Protein AF-A0A7C1LW93-F1 (afdb_monomer_lite)

pLDDT: mean 76.45, std 16.28, range [40.5, 95.38]

Secondary structure (DSSP, 8-state):
-----HHHHHHHHHHHHHHHHHHTGGGTT-EEE-TTT--EEETT-SB-TTT--B----HHHHHHTT-

Sequence (67 aa):
MQDKNPKEYFQQIFKEAVQEIKDNRNHLGKVIACTRCGAKNLGISKHCNICGKIIRYEIESIFKASV

Foldseek 3Di:
DDPDPVVVVVVVVVVVVVVLCVVCVVQQPDWDADPPPRDIDGSSDQADPPPRHGPDDDPVNVVVVVD

Structure (mmCIF, N/CA/C/O backbone):
data_AF-A0A7C1LW93-F1
#
_entry.id   AF-A0A7C1LW93-F1
#
loop_
_atom_site.group_PDB
_atom_site.id
_atom_site.type_symbol
_atom_site.label_atom_id
_atom_site.label_alt_id
_atom_site.label_comp_id
_atom_site.label_asym_id
_atom_site.label_entity_id
_atom_site.label_seq_id
_atom_site.pdbx_PDB_ins_code
_atom_site.Cartn_x
_atom_site.Cartn_y
_atom_site.Cartn_z
_atom_site.occupancy
_atom_site.B_iso_or_equiv
_atom_site.auth_seq_id
_atom_site.auth_comp_id
_atom_site.auth_asym_id
_atom_site.auth_atom_id
_atom_site.pdbx_PDB_model_num
ATOM 1 N N . MET A 1 1 ? -17.708 -9.959 23.296 1.00 51.66 1 MET A N 1
ATOM 2 C CA . MET A 1 1 ? -17.501 -9.136 22.086 1.00 51.66 1 MET A CA 1
ATOM 3 C C . MET A 1 1 ? -17.940 -7.734 22.463 1.00 51.66 1 MET A C 1
ATOM 5 O O . MET A 1 1 ? -19.045 -7.604 22.960 1.00 51.66 1 MET A O 1
ATOM 9 N N . GLN A 1 2 ? -1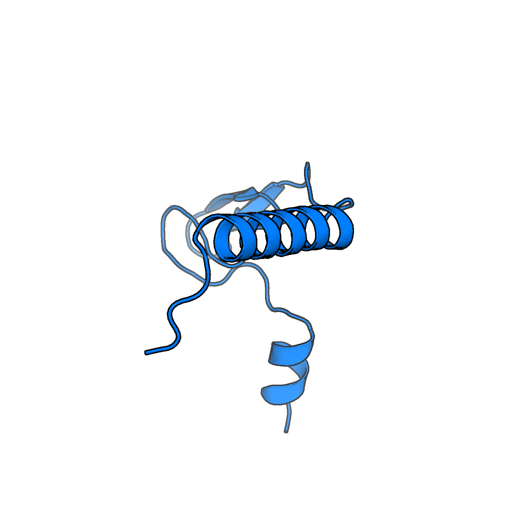7.049 -6.740 22.430 1.00 54.56 2 GLN A N 1
ATOM 10 C CA . GLN A 1 2 ? -17.399 -5.382 22.863 1.00 54.56 2 GLN A CA 1
ATOM 11 C C . GLN A 1 2 ? -18.365 -4.774 21.840 1.00 54.56 2 GLN A C 1
ATOM 13 O O . GLN A 1 2 ? -17.959 -4.534 20.704 1.00 54.56 2 GLN A O 1
ATOM 18 N N . ASP A 1 3 ? -19.615 -4.545 22.249 1.00 58.91 3 ASP A N 1
ATOM 19 C CA . ASP A 1 3 ? -20.605 -3.736 21.532 1.00 58.91 3 ASP A CA 1
ATOM 20 C C . ASP A 1 3 ? -20.110 -2.288 21.462 1.00 58.91 3 ASP A C 1
ATOM 22 O O . ASP A 1 3 ? -20.496 -1.422 22.247 1.00 58.91 3 ASP A O 1
ATOM 26 N N . LYS A 1 4 ? -19.173 -2.015 20.552 1.00 60.50 4 LYS A N 1
ATOM 27 C CA . LYS A 1 4 ? -18.806 -0.642 20.224 1.00 60.50 4 LYS A CA 1
ATOM 28 C C . LYS A 1 4 ? -19.987 -0.024 19.488 1.00 60.50 4 LYS A C 1
ATOM 30 O O . LYS A 1 4 ? -20.440 -0.569 18.481 1.00 60.50 4 LYS A O 1
ATOM 35 N N . ASN A 1 5 ? -20.464 1.121 19.976 1.00 81.25 5 ASN A N 1
ATOM 36 C CA . ASN A 1 5 ? -21.464 1.923 19.281 1.00 81.25 5 ASN A CA 1
ATOM 37 C C . ASN A 1 5 ? -20.998 2.114 17.822 1.00 81.25 5 ASN A C 1
ATOM 39 O O . ASN A 1 5 ? -19.862 2.559 17.619 1.00 81.25 5 ASN A O 1
ATOM 43 N N . PRO A 1 6 ? -21.828 1.809 16.804 1.00 81.31 6 PRO A N 1
ATOM 44 C CA . PRO A 1 6 ? -21.438 1.923 15.400 1.00 81.31 6 PRO A CA 1
ATOM 45 C C . PRO A 1 6 ? -20.777 3.265 15.067 1.00 81.31 6 PRO A C 1
ATOM 47 O O . PRO A 1 6 ? -19.797 3.310 14.327 1.00 81.31 6 PRO A O 1
ATOM 50 N N . LYS A 1 7 ? -21.239 4.361 15.682 1.00 84.69 7 LYS A N 1
ATOM 51 C CA . LYS A 1 7 ? -20.657 5.699 15.520 1.00 84.69 7 LYS A CA 1
ATOM 52 C C . LYS A 1 7 ? -19.200 5.774 15.984 1.00 84.69 7 LYS A C 1
ATOM 54 O O . LYS A 1 7 ? -18.379 6.369 15.292 1.00 84.69 7 LYS A O 1
ATOM 59 N N . GLU A 1 8 ? -18.873 5.190 17.131 1.00 83.56 8 GLU A N 1
ATOM 60 C CA . GLU A 1 8 ? -17.507 5.180 17.670 1.00 83.56 8 GLU A CA 1
ATOM 61 C C . GLU A 1 8 ? -16.585 4.311 16.816 1.00 83.56 8 GLU A C 1
ATOM 63 O O . GLU A 1 8 ? -15.450 4.698 16.540 1.00 83.56 8 GLU A O 1
ATOM 68 N N . TYR A 1 9 ? -17.095 3.177 16.329 1.00 80.38 9 TYR A N 1
ATOM 69 C CA . TYR A 1 9 ? -16.372 2.311 15.402 1.00 80.38 9 TYR A CA 1
ATOM 70 C C . TYR A 1 9 ? -16.028 3.038 14.093 1.00 80.38 9 TYR A C 1
ATOM 72 O O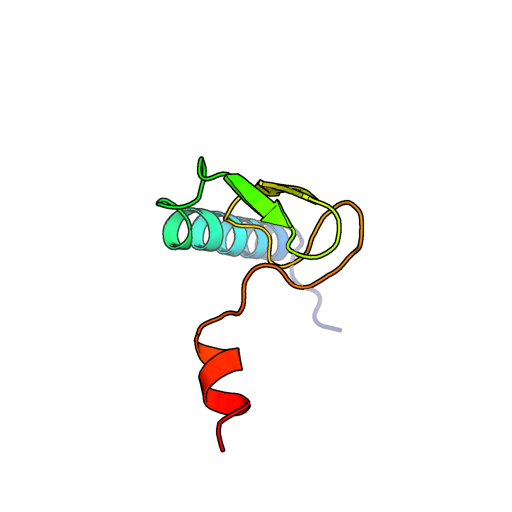 . TYR A 1 9 ? -14.865 3.061 13.688 1.00 80.38 9 TYR A O 1
ATOM 80 N N . PHE A 1 10 ? -16.997 3.724 13.477 1.00 85.06 10 PHE A N 1
ATOM 81 C CA . PHE A 1 10 ? -16.748 4.529 12.277 1.00 85.06 10 PHE A CA 1
ATOM 82 C C . PHE A 1 10 ? -15.768 5.679 12.531 1.00 85.06 10 PHE A C 1
ATOM 84 O O . PHE A 1 10 ? -14.885 5.929 11.711 1.00 85.06 10 PHE A O 1
ATOM 91 N N . GLN A 1 11 ? -15.882 6.369 13.669 1.00 88.56 11 GLN A N 1
ATOM 92 C CA . GLN A 1 11 ? -14.940 7.428 14.040 1.00 88.56 11 GLN A CA 1
ATOM 93 C C . GLN A 1 11 ? -13.516 6.897 14.221 1.00 88.56 11 GLN A C 1
ATOM 95 O O . GLN A 1 11 ? -12.564 7.588 13.857 1.00 88.56 11 GLN A O 1
ATOM 100 N N . GLN A 1 12 ? -13.363 5.692 14.770 1.00 86.75 12 GLN A N 1
ATOM 101 C CA . GLN A 1 12 ? -12.065 5.051 14.932 1.00 86.75 12 GLN A CA 1
ATOM 102 C C . GLN A 1 12 ? -11.445 4.702 13.571 1.00 86.75 12 GLN A C 1
ATOM 104 O O . GLN A 1 12 ? -10.329 5.143 13.302 1.00 86.75 12 GLN A O 1
ATOM 109 N N . ILE A 1 13 ? -12.190 4.035 12.680 1.00 87.12 13 ILE A N 1
ATOM 110 C CA . ILE A 1 13 ? -11.722 3.722 11.316 1.00 87.12 13 ILE A CA 1
ATOM 111 C C . ILE A 1 13 ? -11.312 4.997 10.576 1.00 87.12 13 ILE A C 1
ATOM 113 O O . ILE A 1 13 ? -10.257 5.050 9.947 1.00 87.12 13 ILE A O 1
ATOM 117 N N . PHE A 1 14 ? -12.132 6.047 10.658 1.00 85.75 14 PHE A N 1
ATOM 118 C CA . PHE A 1 14 ? -11.840 7.303 9.976 1.00 85.75 14 PHE A CA 1
ATOM 119 C C . PHE A 1 14 ? -10.554 7.954 10.501 1.00 85.75 14 PHE A C 1
ATOM 121 O O . PHE A 1 14 ? -9.740 8.431 9.713 1.00 85.75 14 PHE A O 1
ATOM 128 N N . LYS A 1 15 ? -10.337 7.950 11.824 1.00 86.44 15 LYS A N 1
ATOM 129 C CA . LYS A 1 15 ? -9.095 8.458 12.428 1.00 86.44 15 LYS A CA 1
ATOM 130 C C . LYS A 1 15 ? -7.873 7.666 11.965 1.00 86.44 15 LYS A C 1
ATOM 132 O O . LYS A 1 15 ? -6.871 8.285 11.615 1.00 86.44 15 LYS A O 1
ATOM 137 N N . GLU A 1 16 ? -7.965 6.339 11.939 1.00 84.06 16 GLU A N 1
ATOM 138 C CA . GLU A 1 16 ? -6.884 5.454 11.488 1.00 84.06 16 GLU A CA 1
ATOM 139 C C . GLU A 1 16 ? -6.539 5.714 10.013 1.00 84.06 16 GLU A C 1
ATOM 141 O O . GLU A 1 16 ? -5.378 5.967 9.693 1.00 84.06 16 GLU A O 1
ATOM 146 N N . ALA A 1 17 ? -7.545 5.799 9.138 1.00 78.62 17 ALA A N 1
ATOM 147 C CA . ALA A 1 17 ? -7.350 6.110 7.721 1.00 78.62 17 ALA A CA 1
ATOM 148 C C . ALA A 1 17 ? -6.711 7.495 7.502 1.00 78.62 17 ALA A C 1
ATOM 150 O O . ALA A 1 17 ? -5.795 7.651 6.693 1.00 78.62 17 ALA A O 1
ATOM 151 N N . VAL A 1 18 ? -7.156 8.520 8.240 1.00 82.69 18 VAL A N 1
ATOM 152 C CA . VAL A 1 18 ? -6.569 9.869 8.161 1.00 82.69 18 VAL A CA 1
ATOM 153 C C . VAL A 1 18 ? -5.117 9.873 8.636 1.00 82.69 18 VAL A C 1
ATOM 155 O O . VAL A 1 18 ? -4.288 10.567 8.043 1.00 82.69 18 VAL A O 1
ATOM 158 N N . GLN A 1 19 ? -4.796 9.124 9.692 1.00 83.19 19 GLN A N 1
ATOM 159 C CA . GLN A 1 19 ? -3.428 9.029 10.193 1.00 83.19 19 GLN A CA 1
ATOM 160 C C . GLN A 1 19 ? -2.516 8.327 9.179 1.00 83.19 19 GLN A C 1
ATOM 162 O O . GLN A 1 19 ? -1.459 8.862 8.852 1.00 83.19 19 GLN A O 1
ATOM 167 N N . GLU A 1 20 ? -2.966 7.225 8.577 1.00 78.69 20 GLU A N 1
ATOM 168 C CA . GLU A 1 20 ? -2.213 6.511 7.540 1.00 78.69 20 GLU A CA 1
ATOM 169 C C . GLU A 1 20 ? -1.908 7.402 6.321 1.00 78.69 20 GLU A C 1
ATOM 171 O O . GLU A 1 20 ? -0.789 7.389 5.796 1.00 78.69 20 GLU A O 1
ATOM 176 N N . ILE A 1 21 ? -2.871 8.234 5.903 1.00 77.62 21 ILE A N 1
ATOM 177 C CA . ILE A 1 21 ? -2.690 9.229 4.833 1.00 77.62 21 ILE A CA 1
ATOM 178 C C . ILE A 1 21 ? -1.624 10.263 5.217 1.00 77.62 21 ILE A C 1
ATOM 180 O O . ILE A 1 21 ? -0.790 10.621 4.381 1.00 77.62 21 ILE A O 1
ATOM 184 N N . LYS A 1 22 ? -1.633 10.757 6.463 1.00 80.25 22 LYS A N 1
ATOM 185 C CA . LYS A 1 22 ? -0.634 11.724 6.948 1.00 80.25 22 LYS A CA 1
ATOM 186 C C . LYS A 1 22 ? 0.766 11.116 6.967 1.00 80.25 22 LYS A C 1
ATOM 188 O O . LYS A 1 22 ? 1.687 11.733 6.430 1.00 80.25 22 LYS A O 1
ATOM 193 N N . ASP A 1 23 ? 0.908 9.909 7.502 1.00 78.88 23 ASP A N 1
ATOM 194 C CA . ASP A 1 23 ? 2.196 9.217 7.628 1.00 78.88 23 ASP A CA 1
ATOM 195 C C . ASP A 1 23 ? 2.796 8.886 6.254 1.00 78.88 23 ASP A C 1
ATOM 197 O O . ASP A 1 23 ? 4.012 8.900 6.054 1.00 78.88 23 ASP A O 1
ATOM 201 N N . ASN A 1 24 ? 1.937 8.666 5.257 1.00 70.81 24 ASN A N 1
ATOM 202 C CA . ASN A 1 24 ? 2.338 8.351 3.893 1.00 70.81 24 ASN A CA 1
ATOM 203 C C . ASN A 1 24 ? 2.238 9.530 2.918 1.00 70.81 24 ASN A C 1
ATOM 205 O O . ASN A 1 24 ? 2.365 9.320 1.709 1.00 70.81 24 ASN A O 1
ATOM 209 N N . ARG A 1 25 ? 2.070 10.772 3.393 1.00 71.38 25 ARG A N 1
ATOM 210 C CA . ARG A 1 25 ? 1.822 11.948 2.536 1.00 71.38 25 ARG A CA 1
ATOM 211 C C . ARG A 1 25 ? 2.854 12.115 1.416 1.00 71.38 25 ARG A C 1
ATOM 213 O O . ARG A 1 25 ? 2.492 12.398 0.278 1.00 71.38 25 ARG A O 1
ATOM 220 N N . ASN A 1 26 ? 4.126 11.842 1.708 1.00 69.31 26 ASN A N 1
ATOM 221 C CA . ASN A 1 26 ? 5.237 11.927 0.747 1.00 69.31 26 ASN A CA 1
ATOM 222 C C . ASN A 1 26 ? 5.283 10.770 -0.272 1.00 69.31 26 ASN A C 1
ATOM 224 O O . ASN A 1 26 ? 6.119 10.768 -1.179 1.00 69.31 26 ASN A O 1
ATOM 228 N N . HIS A 1 27 ? 4.422 9.767 -0.109 1.00 67.38 27 HIS A N 1
ATOM 229 C CA . HIS A 1 27 ? 4.334 8.564 -0.935 1.00 67.38 27 HIS A CA 1
ATOM 230 C C . HIS A 1 27 ? 3.010 8.463 -1.708 1.00 67.38 27 HIS A C 1
ATOM 232 O O . HIS A 1 27 ? 2.923 7.624 -2.603 1.00 67.38 27 HIS A O 1
ATOM 238 N N . LEU A 1 28 ? 2.031 9.342 -1.442 1.00 63.56 28 LEU A N 1
ATOM 239 C CA . LEU A 1 28 ? 0.684 9.338 -2.044 1.00 63.56 28 LEU A CA 1
ATOM 240 C C . LEU A 1 28 ? 0.643 9.519 -3.574 1.00 63.56 28 LEU A C 1
ATOM 242 O O . LEU A 1 28 ? -0.395 9.288 -4.180 1.00 63.56 28 LEU A O 1
ATOM 246 N N . GLY A 1 29 ? 1.756 9.877 -4.217 1.00 68.06 29 GLY A N 1
ATOM 247 C CA . GLY A 1 29 ? 1.878 9.929 -5.682 1.00 68.06 29 GLY A CA 1
ATOM 248 C C . GLY A 1 29 ? 3.080 9.168 -6.240 1.00 68.06 29 GLY A C 1
ATOM 249 O O . GLY A 1 29 ? 3.340 9.219 -7.439 1.00 68.06 29 GLY A O 1
ATOM 250 N N . LYS A 1 30 ? 3.853 8.482 -5.388 1.00 78.88 30 LYS A N 1
ATOM 251 C CA . LYS A 1 30 ? 5.031 7.734 -5.840 1.00 78.88 30 LYS A CA 1
ATOM 252 C C . LYS A 1 30 ? 4.585 6.407 -6.435 1.00 78.88 30 LYS A C 1
ATOM 254 O O . LYS A 1 30 ? 3.734 5.733 -5.864 1.00 78.88 30 LYS A O 1
ATOM 259 N N . VAL A 1 31 ? 5.195 6.015 -7.548 1.00 84.44 31 VAL A N 1
ATOM 260 C CA . VAL A 1 31 ? 4.993 4.700 -8.161 1.00 84.44 31 VAL A CA 1
ATOM 261 C C . VAL A 1 31 ? 6.264 3.883 -7.983 1.00 84.44 31 VAL A C 1
ATOM 263 O O . VAL A 1 31 ? 7.359 4.372 -8.248 1.00 84.44 31 VAL A O 1
ATOM 266 N N . ILE A 1 32 ? 6.115 2.639 -7.541 1.00 87.69 32 ILE A N 1
ATOM 267 C CA . ILE A 1 32 ? 7.200 1.666 -7.416 1.00 87.69 32 ILE A CA 1
ATOM 268 C C . ILE A 1 32 ? 6.927 0.468 -8.325 1.00 87.69 32 ILE A C 1
ATOM 270 O O . ILE A 1 32 ? 5.781 0.041 -8.490 1.00 87.69 32 ILE A O 1
ATOM 274 N N . ALA A 1 33 ? 7.978 -0.072 -8.935 1.00 89.44 33 ALA A N 1
ATOM 275 C CA . ALA A 1 33 ? 7.882 -1.277 -9.749 1.00 89.44 33 ALA A CA 1
ATOM 276 C C . ALA A 1 33 ? 8.089 -2.522 -8.878 1.00 89.44 33 ALA A C 1
ATOM 278 O O . ALA A 1 33 ? 9.000 -2.579 -8.051 1.00 89.44 33 ALA A O 1
ATOM 279 N N . CYS A 1 34 ? 7.256 -3.543 -9.068 1.00 92.25 34 CYS A N 1
ATOM 280 C CA . CYS A 1 34 ? 7.444 -4.826 -8.408 1.00 92.25 34 CYS A CA 1
ATOM 281 C C . CYS A 1 34 ? 8.703 -5.520 -8.943 1.00 92.25 34 CYS A C 1
ATOM 283 O O . CYS A 1 34 ? 8.794 -5.817 -10.131 1.00 92.25 34 CYS A O 1
ATOM 285 N N . THR A 1 35 ? 9.621 -5.898 -8.055 1.00 89.81 35 THR A N 1
ATOM 286 C CA . THR A 1 35 ? 10.872 -6.589 -8.425 1.00 89.81 35 THR A CA 1
ATOM 287 C C . THR A 1 35 ? 10.684 -8.025 -8.923 1.00 89.81 35 THR A C 1
ATOM 289 O O . THR A 1 35 ? 11.649 -8.646 -9.347 1.00 89.81 35 THR A O 1
ATOM 292 N N . ARG A 1 36 ? 9.470 -8.592 -8.840 1.00 93.62 36 ARG A N 1
ATOM 293 C CA . ARG A 1 36 ? 9.166 -9.951 -9.331 1.00 93.62 36 ARG A CA 1
ATOM 294 C C . ARG A 1 36 ? 8.424 -9.970 -10.659 1.00 93.62 36 ARG A C 1
ATOM 296 O O . ARG A 1 36 ? 8.733 -10.810 -11.487 1.00 93.62 36 ARG A O 1
ATOM 303 N N . CYS A 1 37 ? 7.428 -9.104 -10.837 1.00 95.00 37 CYS A N 1
ATOM 304 C CA . CYS A 1 37 ? 6.563 -9.125 -12.025 1.00 95.00 37 CYS A CA 1
ATOM 305 C C . CYS A 1 37 ? 6.585 -7.821 -12.834 1.00 95.00 37 CYS A C 1
ATOM 307 O O . CYS A 1 37 ? 5.902 -7.729 -13.846 1.00 95.00 37 CYS A O 1
ATOM 309 N N . GLY A 1 38 ? 7.310 -6.792 -12.385 1.00 91.44 38 GLY A N 1
ATOM 310 C CA . GLY A 1 38 ? 7.406 -5.501 -13.074 1.00 91.44 38 GLY A CA 1
ATOM 311 C C . GLY A 1 38 ? 6.176 -4.594 -12.952 1.00 91.44 38 GLY A C 1
ATOM 312 O O . GLY A 1 38 ? 6.230 -3.445 -13.382 1.00 91.44 38 GLY A O 1
ATOM 313 N N . ALA A 1 39 ? 5.080 -5.059 -12.341 1.00 94.38 39 ALA A N 1
ATOM 314 C CA . ALA A 1 39 ? 3.864 -4.263 -12.193 1.00 94.38 39 ALA A CA 1
ATOM 315 C C . ALA A 1 39 ? 4.106 -2.956 -11.418 1.00 94.38 39 ALA A C 1
ATOM 317 O O . ALA A 1 39 ? 4.832 -2.928 -10.417 1.00 94.38 39 ALA A O 1
ATOM 318 N N . LYS A 1 40 ? 3.456 -1.876 -11.861 1.00 91.69 40 LYS A N 1
ATOM 319 C CA . LYS A 1 40 ? 3.487 -0.561 -11.209 1.00 91.69 40 LYS A CA 1
ATOM 320 C C . LYS A 1 40 ? 2.496 -0.530 -10.045 1.00 91.69 40 LYS A C 1
ATOM 322 O O . LYS A 1 40 ? 1.329 -0.861 -10.221 1.00 91.69 40 LYS A O 1
ATOM 327 N N . ASN A 1 41 ? 2.967 -0.126 -8.871 1.00 89.25 41 ASN A N 1
ATOM 328 C CA . ASN A 1 41 ? 2.194 -0.064 -7.631 1.00 89.25 41 ASN A CA 1
ATOM 329 C C . ASN A 1 41 ? 2.347 1.315 -6.987 1.00 89.25 41 ASN A C 1
ATOM 331 O O . ASN A 1 41 ? 3.375 1.971 -7.164 1.00 89.25 41 ASN A O 1
ATOM 335 N N . LEU A 1 42 ? 1.359 1.744 -6.201 1.00 84.38 42 LEU A N 1
ATOM 336 C CA . LEU A 1 42 ? 1.497 2.954 -5.389 1.00 84.38 42 LEU A CA 1
ATOM 337 C C . LEU A 1 42 ? 2.571 2.733 -4.318 1.00 84.38 42 LEU A C 1
ATOM 339 O O . LEU A 1 42 ? 2.628 1.659 -3.723 1.00 84.38 42 LEU A O 1
ATOM 343 N N . GLY A 1 43 ? 3.378 3.749 -4.021 1.00 79.88 43 GLY A N 1
ATOM 344 C CA . GLY A 1 43 ? 4.462 3.693 -3.031 1.00 79.88 43 GLY A CA 1
ATOM 345 C C . GLY A 1 43 ? 3.984 3.499 -1.588 1.00 79.88 43 GLY A C 1
ATOM 346 O O . GLY A 1 43 ? 4.786 3.216 -0.699 1.00 79.88 43 GLY A O 1
ATOM 347 N N . ILE A 1 44 ? 2.678 3.628 -1.353 1.00 81.06 44 ILE A N 1
ATOM 348 C CA . ILE A 1 44 ? 2.020 3.269 -0.091 1.00 81.06 44 ILE A CA 1
ATOM 349 C C . ILE A 1 44 ? 1.736 1.765 0.029 1.00 81.06 44 ILE A C 1
ATOM 351 O O . ILE A 1 44 ? 1.528 1.264 1.127 1.00 81.06 44 ILE A O 1
ATOM 355 N N . SER A 1 45 ? 1.756 1.025 -1.081 1.00 83.94 45 SER A N 1
ATOM 356 C CA . SER A 1 45 ? 1.375 -0.388 -1.100 1.00 83.94 45 SER A CA 1
ATOM 357 C C . SER A 1 45 ? 2.469 -1.242 -0.458 1.00 83.94 45 SER A C 1
ATOM 359 O O . SER A 1 45 ? 3.625 -1.204 -0.882 1.00 83.94 45 SER A O 1
ATOM 361 N N . LYS A 1 46 ? 2.101 -2.058 0.536 1.00 86.19 46 LYS A N 1
ATOM 362 C CA . LYS A 1 46 ? 3.008 -3.046 1.152 1.00 86.19 46 LYS A CA 1
ATOM 363 C C . LYS A 1 46 ? 3.274 -4.237 0.226 1.00 86.19 46 LYS A C 1
ATOM 365 O O . LYS A 1 46 ? 4.392 -4.750 0.165 1.00 86.19 46 LYS A O 1
ATOM 370 N N . HIS A 1 47 ? 2.262 -4.626 -0.548 1.00 91.50 47 HIS A N 1
ATOM 371 C CA . HIS A 1 47 ? 2.283 -5.778 -1.448 1.00 91.50 47 HIS A CA 1
ATOM 372 C C . HIS A 1 47 ? 1.992 -5.363 -2.889 1.00 91.50 47 HIS A C 1
ATOM 374 O O . HIS A 1 47 ? 1.311 -4.370 -3.142 1.00 91.50 47 HIS A O 1
ATOM 380 N N . CYS A 1 48 ? 2.496 -6.149 -3.836 1.00 92.75 48 CYS A N 1
ATOM 381 C CA . CYS A 1 48 ? 2.156 -6.010 -5.240 1.00 92.75 48 CYS A CA 1
ATOM 382 C C . CYS A 1 48 ? 0.707 -6.441 -5.485 1.00 92.75 48 CYS A C 1
ATOM 384 O O . CYS A 1 48 ? 0.341 -7.573 -5.175 1.00 92.75 48 CYS A O 1
ATOM 386 N N . ASN A 1 49 ? -0.074 -5.576 -6.125 1.00 91.12 49 ASN A N 1
ATOM 387 C CA . ASN A 1 49 ? -1.465 -5.839 -6.498 1.00 91.12 49 ASN A CA 1
ATOM 388 C C . ASN A 1 49 ? -1.648 -6.970 -7.530 1.00 91.12 49 ASN A C 1
ATOM 390 O O . ASN A 1 49 ? -2.739 -7.517 -7.623 1.00 91.12 49 ASN A O 1
ATOM 394 N N . ILE A 1 50 ? -0.606 -7.319 -8.295 1.00 95.38 50 ILE A N 1
ATOM 395 C CA . ILE A 1 50 ? -0.654 -8.394 -9.299 1.00 95.38 50 ILE A CA 1
ATOM 396 C C . ILE A 1 50 ? -0.190 -9.735 -8.728 1.00 95.38 50 ILE A C 1
ATOM 398 O O . ILE A 1 50 ? -0.875 -10.739 -8.872 1.00 95.38 50 ILE A O 1
ATOM 402 N N . CYS A 1 51 ? 0.995 -9.783 -8.111 1.00 94.81 51 CYS A N 1
ATOM 403 C CA . CYS A 1 51 ? 1.632 -11.054 -7.732 1.00 94.81 51 CYS A CA 1
ATOM 404 C C . CYS A 1 51 ? 1.726 -11.295 -6.220 1.00 94.81 51 CYS A C 1
ATOM 406 O O . CYS A 1 51 ? 2.338 -12.277 -5.801 1.00 94.81 51 CYS A O 1
ATOM 408 N N . GLY A 1 52 ? 1.221 -10.372 -5.396 1.00 92.00 52 GLY A N 1
ATOM 409 C CA . GLY A 1 52 ? 1.218 -10.481 -3.934 1.00 92.00 52 GLY A CA 1
ATOM 410 C C . GLY A 1 52 ? 2.585 -10.346 -3.253 1.00 92.00 52 GLY A C 1
ATOM 411 O O . GLY A 1 52 ? 2.650 -10.321 -2.028 1.00 92.00 52 GLY A O 1
ATOM 412 N N . LYS A 1 53 ? 3.695 -10.230 -4.000 1.00 91.94 53 LYS A N 1
ATOM 413 C CA . LYS A 1 53 ? 5.035 -10.069 -3.406 1.00 91.94 53 LYS A CA 1
ATOM 414 C C . LYS A 1 53 ? 5.108 -8.788 -2.568 1.00 91.94 53 LYS A C 1
ATOM 416 O O . LYS A 1 53 ? 4.619 -7.750 -3.005 1.00 91.94 53 LYS A O 1
ATOM 421 N N . ILE A 1 54 ? 5.784 -8.847 -1.422 1.00 88.88 54 ILE A N 1
ATOM 422 C CA . ILE A 1 54 ? 6.117 -7.670 -0.608 1.00 88.88 54 ILE A CA 1
ATOM 423 C C . ILE A 1 54 ? 7.009 -6.726 -1.428 1.00 88.88 54 ILE A C 1
ATOM 425 O O . ILE A 1 54 ? 8.036 -7.138 -1.970 1.00 88.88 54 ILE A O 1
ATOM 429 N N . ILE A 1 55 ? 6.599 -5.465 -1.544 1.00 86.06 55 ILE A N 1
ATOM 430 C CA . ILE A 1 55 ? 7.320 -4.421 -2.294 1.00 86.06 55 ILE A CA 1
ATOM 431 C C . ILE A 1 55 ? 7.785 -3.264 -1.408 1.00 86.06 55 ILE A C 1
ATOM 433 O O . ILE A 1 55 ? 8.666 -2.512 -1.816 1.00 86.06 55 ILE A O 1
ATOM 437 N N . ARG A 1 56 ? 7.243 -3.140 -0.193 1.00 75.38 56 ARG A N 1
ATOM 438 C CA . ARG A 1 56 ? 7.711 -2.194 0.819 1.00 75.38 56 ARG A CA 1
ATOM 439 C C . ARG A 1 56 ? 7.829 -2.918 2.153 1.00 75.38 56 ARG A C 1
ATOM 441 O O . ARG A 1 56 ? 6.843 -3.444 2.659 1.00 75.38 56 ARG A O 1
ATOM 448 N N . TYR A 1 57 ? 9.037 -2.925 2.701 1.00 62.81 57 TYR A N 1
ATOM 449 C CA . TYR A 1 57 ? 9.310 -3.398 4.052 1.00 62.81 57 TYR A CA 1
ATOM 450 C C . TYR A 1 57 ? 9.146 -2.206 4.999 1.00 62.81 57 TYR A C 1
ATOM 452 O O . TYR A 1 57 ? 9.755 -1.157 4.782 1.00 62.81 57 TYR A O 1
ATOM 460 N N . GLU A 1 58 ? 8.289 -2.321 6.013 1.00 56.00 58 GLU A N 1
ATOM 461 C CA . GLU A 1 58 ? 8.280 -1.341 7.103 1.00 56.00 58 GLU A CA 1
ATOM 462 C C . GLU A 1 58 ? 9.618 -1.447 7.834 1.00 56.00 58 GLU A C 1
ATOM 464 O O . GLU A 1 58 ? 10.119 -2.551 8.038 1.00 56.00 58 GLU A O 1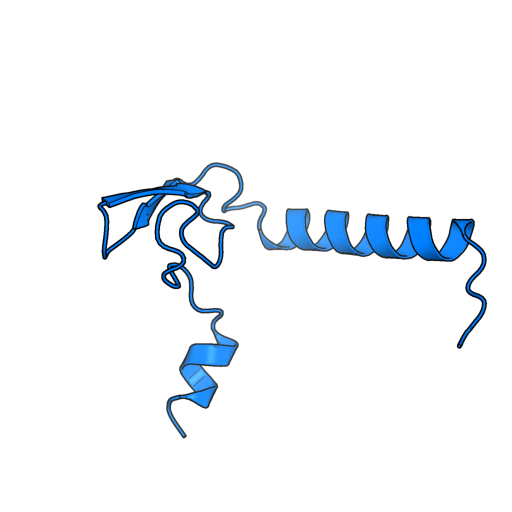
ATOM 469 N N . ILE A 1 59 ? 10.227 -0.320 8.199 1.00 45.19 59 ILE A N 1
ATOM 470 C CA . ILE A 1 59 ? 11.561 -0.289 8.824 1.00 45.19 59 ILE A CA 1
ATOM 471 C C . ILE A 1 59 ? 11.628 -1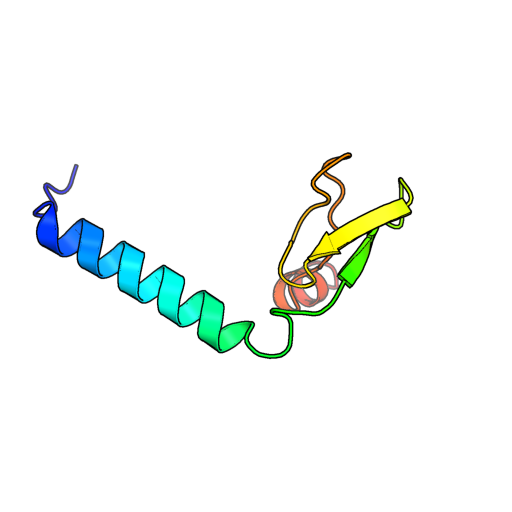.238 10.038 1.00 45.19 59 ILE A C 1
ATOM 473 O O . ILE A 1 59 ? 12.622 -1.938 10.215 1.00 45.19 59 ILE A O 1
ATOM 477 N N . GLU A 1 60 ? 10.534 -1.379 10.793 1.00 44.12 60 GLU A N 1
ATOM 478 C CA . GLU A 1 60 ? 10.418 -2.336 11.903 1.00 44.12 60 GLU A CA 1
ATOM 479 C C . GLU A 1 60 ? 10.650 -3.804 11.500 1.00 44.12 60 GLU A C 1
ATOM 481 O O . GLU A 1 60 ? 11.214 -4.581 12.269 1.00 44.12 60 GLU A O 1
ATOM 486 N N . SER A 1 61 ? 10.257 -4.194 10.285 1.00 47.72 61 SER A N 1
ATOM 487 C CA . SER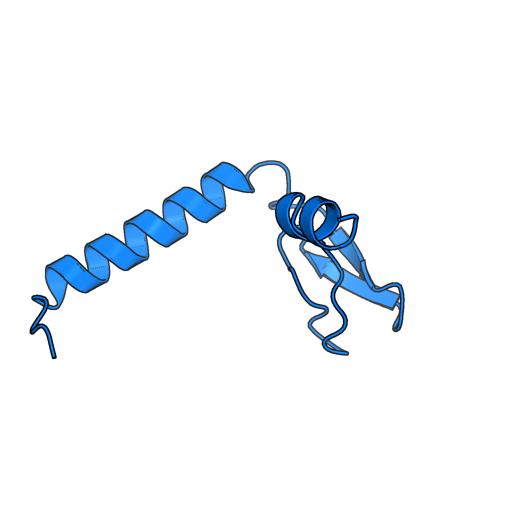 A 1 61 ? 10.455 -5.552 9.762 1.00 47.72 61 SER A CA 1
ATOM 488 C C . SER A 1 61 ? 11.896 -5.829 9.317 1.00 47.72 61 SER A C 1
ATOM 490 O O . SER A 1 61 ? 12.339 -6.971 9.389 1.00 47.72 61 SER A O 1
ATOM 492 N N . ILE A 1 62 ? 12.658 -4.795 8.940 1.00 45.56 62 ILE A N 1
ATOM 493 C CA . ILE A 1 62 ? 14.088 -4.922 8.604 1.00 45.56 62 ILE A CA 1
ATOM 494 C C . ILE A 1 62 ? 14.916 -5.116 9.882 1.00 45.56 62 ILE A C 1
ATOM 496 O O . ILE A 1 62 ? 15.801 -5.971 9.922 1.00 45.56 62 ILE A O 1
ATOM 500 N N . PHE A 1 63 ? 14.587 -4.387 10.954 1.00 40.66 63 PHE A N 1
ATOM 501 C CA . PHE A 1 63 ? 15.283 -4.533 12.235 1.00 40.66 63 PHE A CA 1
ATOM 502 C C . PHE A 1 63 ? 15.003 -5.881 12.914 1.00 40.66 63 PHE A C 1
ATOM 504 O O . PHE A 1 63 ? 15.927 -6.470 13.459 1.00 40.66 63 PHE A O 1
ATOM 511 N N . LYS A 1 64 ? 13.780 -6.428 12.825 1.00 44.00 64 LYS A N 1
ATOM 512 C CA . LYS A 1 64 ? 13.458 -7.754 13.396 1.00 44.00 64 LYS A CA 1
ATOM 513 C C . LYS A 1 64 ? 14.076 -8.940 12.652 1.00 44.00 64 LYS A C 1
ATOM 515 O O . LYS A 1 64 ? 14.240 -9.988 13.256 1.00 44.00 64 LYS A O 1
ATOM 520 N N . ALA A 1 65 ? 14.398 -8.798 11.367 1.00 47.12 65 ALA A N 1
ATOM 521 C CA . ALA A 1 65 ? 15.073 -9.848 10.598 1.00 47.12 65 ALA A CA 1
ATOM 522 C C . ALA A 1 65 ? 16.603 -9.849 10.786 1.00 47.12 65 ALA A C 1
ATOM 524 O O . ALA A 1 65 ? 17.280 -10.723 10.250 1.00 47.12 65 ALA A O 1
ATOM 525 N N . SER A 1 66 ? 17.139 -8.855 11.501 1.00 44.00 66 SER A N 1
ATOM 526 C CA . SER A 1 66 ? 18.576 -8.650 11.718 1.00 44.00 66 SER A CA 1
ATOM 527 C C . SER A 1 66 ? 19.026 -9.000 13.146 1.00 44.00 66 SER A C 1
ATOM 529 O O . SER A 1 66 ? 20.138 -8.637 13.527 1.00 44.00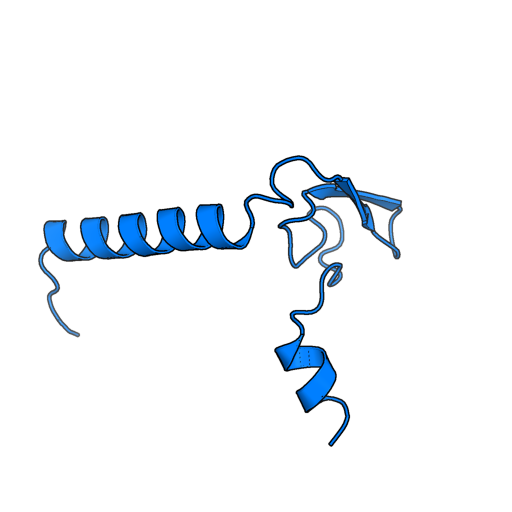 66 SER A O 1
ATOM 531 N N . VAL A 1 67 ? 18.167 -9.665 13.932 1.00 40.50 67 VAL A N 1
ATOM 532 C CA . VAL A 1 67 ? 18.445 -10.154 15.296 1.00 40.50 67 VAL A CA 1
ATOM 533 C C . VAL A 1 67 ? 18.300 -11.667 15.329 1.00 40.50 67 VAL A C 1
ATOM 535 O O . VAL A 1 67 ? 17.277 -12.155 14.800 1.00 40.50 67 VAL A O 1
#

Radius of gyration: 15.92 Å; chains: 1; bounding box: 40×23×36 Å